Protein AF-A0A061QKF9-F1 (afdb_monomer_lite)

Structure (mmCIF, N/CA/C/O backbone):
data_AF-A0A061QKF9-F1
#
_entry.id   AF-A0A061QKF9-F1
#
loop_
_atom_site.group_PDB
_atom_site.id
_atom_site.type_symbol
_atom_site.label_atom_id
_atom_site.label_alt_id
_atom_site.label_comp_id
_atom_site.label_asym_id
_atom_site.label_entity_id
_atom_site.label_seq_id
_atom_site.pdbx_PDB_ins_code
_atom_site.Cartn_x
_atom_site.Cartn_y
_atom_site.Cartn_z
_atom_site.occupancy
_atom_site.B_iso_or_equiv
_atom_site.auth_seq_id
_atom_site.auth_comp_id
_atom_site.auth_asym_id
_atom_site.auth_atom_id
_atom_site.pdbx_PDB_model_num
ATOM 1 N N . MET A 1 1 ? 27.938 -18.117 -48.783 1.00 39.59 1 MET A N 1
ATOM 2 C CA . MET A 1 1 ? 27.546 -16.732 -49.122 1.00 39.59 1 MET A CA 1
ATOM 3 C C . MET A 1 1 ? 27.518 -15.915 -47.838 1.00 39.59 1 MET A C 1
ATOM 5 O O . MET A 1 1 ? 26.678 -16.178 -46.990 1.00 39.59 1 MET A O 1
ATOM 9 N N . LYS A 1 2 ? 28.488 -15.013 -47.635 1.00 44.38 2 LYS A N 1
ATOM 10 C CA . LYS A 1 2 ? 28.509 -14.100 -46.481 1.00 44.38 2 LYS A CA 1
ATOM 11 C C . LYS A 1 2 ? 27.623 -12.904 -46.830 1.00 44.38 2 LYS A C 1
AT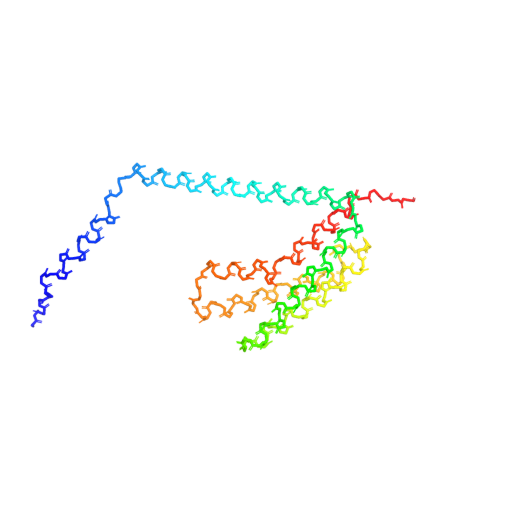OM 13 O O . LYS A 1 2 ? 27.995 -12.117 -47.693 1.00 44.38 2 LYS A O 1
ATOM 18 N N . PHE A 1 3 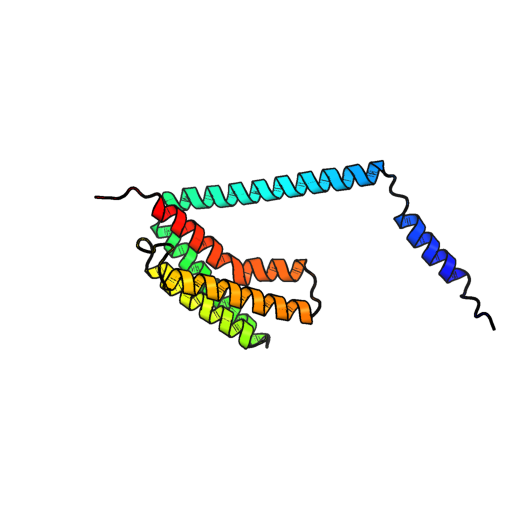? 26.447 -12.809 -46.213 1.00 49.94 3 PHE A N 1
ATOM 19 C CA . PHE A 1 3 ? 25.606 -11.616 -46.298 1.00 49.94 3 PHE A CA 1
ATOM 20 C C . PHE A 1 3 ? 26.346 -10.466 -45.605 1.00 49.94 3 PHE A C 1
ATOM 22 O O . PHE A 1 3 ? 26.429 -10.420 -44.380 1.00 49.94 3 PHE A O 1
ATOM 29 N N . GLY A 1 4 ? 26.962 -9.586 -46.396 1.00 54.88 4 GLY A N 1
ATOM 30 C CA . GLY A 1 4 ? 27.561 -8.353 -45.900 1.00 54.88 4 GLY A CA 1
ATOM 31 C C . GLY A 1 4 ? 26.450 -7.430 -45.424 1.00 54.88 4 GLY A C 1
ATOM 32 O O . GLY A 1 4 ? 25.670 -6.938 -46.238 1.00 54.88 4 GLY A O 1
ATOM 33 N N . ALA A 1 5 ? 26.350 -7.230 -44.110 1.00 64.38 5 ALA A N 1
ATOM 34 C CA . ALA A 1 5 ? 25.462 -6.222 -43.556 1.00 64.38 5 ALA A CA 1
ATOM 35 C C . ALA A 1 5 ? 25.829 -4.845 -44.151 1.00 64.38 5 ALA A C 1
ATOM 37 O O . ALA A 1 5 ? 27.018 -4.538 -44.278 1.00 64.38 5 ALA A O 1
ATOM 38 N N . PRO A 1 6 ? 24.843 -4.017 -44.535 1.00 62.47 6 PRO A N 1
ATOM 39 C CA . PRO A 1 6 ? 25.092 -2.691 -45.089 1.00 62.47 6 PRO A CA 1
ATOM 40 C C . PRO A 1 6 ? 25.961 -1.857 -44.137 1.00 62.47 6 PRO A C 1
ATOM 42 O O . PRO A 1 6 ? 25.625 -1.674 -42.967 1.00 62.47 6 PRO A O 1
ATOM 45 N N . HIS A 1 7 ? 27.077 -1.341 -44.661 1.00 59.81 7 HIS A N 1
ATOM 46 C CA . HIS A 1 7 ? 28.150 -0.658 -43.921 1.00 59.81 7 HIS A CA 1
ATOM 47 C C . HIS A 1 7 ? 27.659 0.506 -43.028 1.00 59.81 7 HIS A C 1
ATOM 49 O O . HIS A 1 7 ? 28.262 0.829 -42.004 1.00 59.81 7 HIS A O 1
ATOM 55 N N . SER A 1 8 ? 26.514 1.098 -43.373 1.00 59.84 8 SER A N 1
ATOM 56 C CA . SER A 1 8 ? 25.851 2.172 -42.628 1.00 59.84 8 SER A CA 1
ATOM 57 C C . SER A 1 8 ? 25.263 1.720 -41.283 1.00 59.84 8 SER A C 1
ATOM 59 O O . SER A 1 8 ? 25.284 2.489 -40.325 1.00 59.84 8 SER A O 1
ATOM 61 N N . TYR A 1 9 ? 24.781 0.476 -41.179 1.00 56.19 9 TYR A N 1
ATOM 62 C CA . TYR A 1 9 ? 24.187 -0.061 -39.947 1.00 56.19 9 TYR A CA 1
ATOM 63 C C . TYR A 1 9 ? 25.251 -0.409 -38.902 1.00 56.19 9 TYR A C 1
ATOM 65 O O . TYR A 1 9 ? 25.050 -0.199 -37.711 1.00 56.19 9 TYR A O 1
ATOM 73 N N . THR A 1 10 ? 26.424 -0.881 -39.330 1.00 60.28 10 THR A N 1
ATOM 74 C CA . THR A 1 10 ? 27.532 -1.165 -38.406 1.00 60.28 10 THR A CA 1
ATOM 75 C C . THR A 1 10 ? 28.112 0.113 -37.801 1.00 60.28 10 THR A C 1
ATOM 77 O O . THR A 1 10 ? 28.509 0.118 -36.640 1.00 60.28 10 THR A O 1
ATOM 80 N N . LEU A 1 11 ? 28.122 1.219 -38.555 1.00 60.72 11 LEU A N 1
ATOM 81 C CA . LEU A 1 11 ? 28.603 2.516 -38.070 1.00 60.72 11 LEU A CA 1
ATOM 82 C C . LEU A 1 11 ? 27.617 3.195 -37.115 1.00 60.72 11 LEU A C 1
ATOM 84 O O . LEU A 1 11 ? 28.052 3.828 -36.159 1.00 60.72 11 LEU A O 1
ATOM 88 N N . SER A 1 12 ? 26.304 3.064 -37.328 1.00 60.31 12 SER A N 1
ATOM 89 C CA . SER A 1 12 ? 25.314 3.631 -36.404 1.00 60.31 12 SER A CA 1
ATOM 90 C C . SER A 1 12 ? 25.258 2.864 -35.083 1.00 60.31 12 SER A C 1
ATOM 92 O O . SER A 1 12 ? 25.218 3.497 -34.033 1.00 60.31 12 SER A O 1
ATOM 94 N N . VAL A 1 13 ? 25.339 1.528 -35.115 1.00 62.19 13 VAL A N 1
ATOM 95 C CA . VAL A 1 13 ? 25.399 0.690 -33.905 1.00 62.19 13 VAL A CA 1
ATOM 96 C C . VAL A 1 13 ? 26.682 0.963 -33.121 1.00 62.19 13 VAL A C 1
ATOM 98 O O . VAL A 1 13 ? 26.608 1.275 -31.940 1.00 62.19 13 VAL A O 1
ATOM 101 N N . THR A 1 14 ? 27.846 0.975 -33.776 1.00 60.41 14 THR A N 1
ATOM 102 C CA . THR A 1 14 ? 29.124 1.270 -33.093 1.00 60.41 14 THR A CA 1
ATOM 103 C C . THR A 1 14 ? 29.216 2.707 -32.589 1.00 60.41 14 THR A C 1
ATOM 105 O O . THR A 1 14 ? 29.810 2.933 -31.542 1.00 60.41 14 THR A O 1
ATOM 108 N N . LYS A 1 15 ? 28.615 3.689 -33.271 1.00 59.47 15 LYS A N 1
ATOM 109 C CA . LYS A 1 15 ? 28.559 5.079 -32.788 1.00 59.47 15 LYS A CA 1
ATOM 110 C C . LYS A 1 15 ? 27.616 5.234 -31.590 1.00 59.47 15 LYS A C 1
ATOM 112 O O . LYS A 1 15 ? 27.930 5.996 -30.683 1.00 59.47 15 LYS A O 1
ATOM 117 N N . ASN A 1 16 ? 26.495 4.511 -31.575 1.00 55.75 16 ASN A N 1
ATOM 118 C CA . ASN A 1 16 ? 25.534 4.526 -30.471 1.00 55.75 16 ASN A CA 1
ATOM 119 C C . ASN A 1 16 ? 26.048 3.741 -29.248 1.00 55.75 16 ASN A C 1
ATOM 121 O O . ASN A 1 16 ? 25.788 4.131 -28.115 1.00 55.75 16 ASN A O 1
ATOM 125 N N . GLU A 1 17 ? 26.825 2.676 -29.465 1.00 54.66 17 GLU A N 1
ATOM 126 C CA . GLU A 1 17 ? 27.529 1.956 -28.396 1.00 54.66 17 GLU A CA 1
ATOM 127 C C . GLU A 1 17 ? 28.745 2.735 -27.881 1.00 54.66 17 GLU A C 1
ATOM 129 O O . GLU A 1 17 ? 28.929 2.825 -26.675 1.00 54.66 17 GLU A O 1
ATOM 134 N N . ARG A 1 18 ? 29.502 3.416 -28.752 1.00 54.16 18 ARG A N 1
ATOM 135 C CA . ARG A 1 18 ? 30.622 4.282 -28.344 1.00 54.16 18 ARG A CA 1
ATOM 136 C C . ARG A 1 18 ? 30.165 5.494 -27.532 1.00 54.16 18 ARG A C 1
ATOM 138 O O . ARG A 1 18 ? 30.751 5.785 -26.504 1.00 54.16 18 ARG A O 1
ATOM 145 N N . PHE A 1 19 ? 29.057 6.130 -27.914 1.00 54.34 19 PHE A N 1
ATOM 146 C CA . PHE A 1 19 ? 28.468 7.222 -27.127 1.00 54.34 19 PHE A CA 1
ATOM 147 C C . PHE A 1 19 ? 27.924 6.758 -25.762 1.00 54.34 19 PHE A C 1
ATOM 149 O O . PHE A 1 19 ? 27.785 7.558 -24.842 1.00 54.34 19 PHE A O 1
ATOM 156 N N . ARG A 1 20 ? 27.620 5.462 -25.618 1.00 57.66 20 ARG A N 1
ATOM 157 C CA . ARG A 1 20 ? 27.193 4.850 -24.355 1.00 57.66 20 ARG A CA 1
ATOM 158 C C . ARG A 1 20 ? 28.379 4.441 -23.465 1.00 57.66 20 ARG A C 1
ATOM 160 O O . ARG A 1 20 ? 28.166 4.263 -22.271 1.00 57.66 20 ARG A O 1
ATOM 167 N N . GLU A 1 21 ? 29.594 4.338 -24.010 1.00 55.53 21 GLU A N 1
ATOM 168 C CA . GLU A 1 21 ? 30.817 3.962 -23.275 1.00 55.53 21 GLU A CA 1
ATOM 169 C C . GLU A 1 21 ? 31.742 5.142 -22.904 1.00 55.53 21 GLU A C 1
ATOM 171 O O . GLU A 1 21 ? 32.726 4.938 -22.201 1.00 55.53 21 GLU A O 1
ATOM 176 N N . ASP A 1 22 ? 31.424 6.383 -23.291 1.00 59.97 22 ASP A N 1
ATOM 177 C CA . ASP A 1 22 ? 32.275 7.559 -23.021 1.00 59.97 22 ASP A CA 1
ATOM 178 C C . ASP A 1 22 ? 31.944 8.302 -21.701 1.00 59.97 22 ASP A C 1
ATOM 180 O O . ASP A 1 22 ? 32.354 9.450 -21.500 1.00 59.97 22 ASP A O 1
ATOM 184 N N . PHE A 1 23 ? 31.230 7.677 -20.757 1.00 62.88 23 PHE A N 1
ATOM 185 C CA . PHE A 1 23 ? 31.225 8.162 -19.372 1.00 62.88 23 PHE A CA 1
ATOM 186 C C . PHE A 1 23 ? 32.471 7.613 -18.672 1.00 62.88 23 PHE A C 1
ATOM 188 O O . PHE A 1 23 ? 32.573 6.431 -18.367 1.00 62.88 23 PHE A O 1
ATOM 195 N N . GLY A 1 24 ? 33.473 8.467 -18.444 1.00 79.44 24 GLY A N 1
ATOM 196 C CA . GLY A 1 24 ? 34.664 8.056 -17.696 1.00 79.44 24 GLY A CA 1
ATOM 197 C C . GLY A 1 24 ? 34.286 7.534 -16.304 1.00 79.44 24 GLY A C 1
ATOM 198 O O . GLY A 1 24 ? 33.350 8.047 -15.695 1.00 79.44 24 GLY A O 1
ATOM 199 N N . ALA A 1 25 ? 35.049 6.577 -15.760 1.00 83.19 25 ALA A N 1
ATOM 200 C CA . ALA A 1 25 ? 34.781 5.940 -14.458 1.00 83.19 25 ALA A CA 1
ATOM 201 C C . ALA A 1 25 ? 34.513 6.937 -13.305 1.00 83.19 25 ALA A C 1
ATOM 203 O O . ALA A 1 25 ? 33.785 6.642 -12.361 1.00 83.19 25 ALA A O 1
ATOM 204 N N . PHE A 1 26 ? 35.079 8.143 -13.397 1.00 86.38 26 PHE A N 1
ATOM 205 C CA . PHE A 1 26 ? 34.808 9.249 -12.481 1.00 86.38 26 PHE A CA 1
ATOM 206 C C . PHE A 1 26 ? 33.364 9.773 -12.564 1.00 86.38 26 PHE A C 1
ATOM 208 O O . PHE A 1 26 ? 32.731 9.994 -11.534 1.00 86.38 26 PHE A O 1
ATOM 215 N N . SER A 1 27 ? 32.824 9.947 -13.772 1.00 85.12 27 SER A N 1
ATOM 216 C CA . SER A 1 27 ? 31.438 10.377 -13.970 1.00 85.12 27 SER A CA 1
ATOM 217 C C . SER A 1 27 ? 30.453 9.325 -13.465 1.00 85.12 27 SER A C 1
ATOM 219 O O . SER A 1 27 ? 29.480 9.678 -12.802 1.00 85.12 27 SER A O 1
ATOM 221 N N . ASP A 1 28 ? 30.730 8.042 -13.704 1.00 86.81 28 ASP A N 1
ATOM 222 C CA . ASP A 1 28 ? 29.901 6.945 -13.190 1.00 86.81 28 ASP A CA 1
ATOM 223 C C . ASP A 1 28 ? 29.887 6.914 -11.657 1.00 86.81 28 ASP A C 1
ATOM 225 O O . ASP A 1 28 ? 28.827 6.778 -11.040 1.00 86.81 28 ASP A O 1
ATOM 229 N N . ALA A 1 29 ? 31.046 7.125 -11.022 1.00 89.25 29 ALA A N 1
ATOM 230 C CA . ALA A 1 29 ? 31.144 7.202 -9.568 1.00 89.25 29 ALA A CA 1
ATOM 231 C C . ALA A 1 29 ? 30.299 8.352 -8.986 1.00 89.25 29 ALA A C 1
ATOM 233 O O . ALA A 1 29 ? 29.612 8.155 -7.981 1.00 89.25 29 ALA A O 1
ATOM 234 N N . ILE A 1 30 ? 30.292 9.528 -9.630 1.00 92.56 30 ILE A N 1
ATOM 235 C CA . ILE A 1 30 ? 29.453 10.666 -9.215 1.00 92.56 30 ILE A CA 1
ATOM 236 C C . ILE A 1 30 ? 27.966 10.327 -9.344 1.00 92.56 30 ILE A C 1
ATOM 238 O O . ILE A 1 30 ? 27.194 10.652 -8.443 1.00 92.56 30 ILE A O 1
ATOM 242 N N . VAL A 1 31 ? 27.553 9.665 -10.429 1.00 93.12 31 VAL A N 1
ATOM 243 C CA . VAL A 1 31 ? 26.144 9.295 -10.646 1.00 93.12 31 VAL A CA 1
ATOM 244 C C . VAL A 1 31 ? 25.671 8.291 -9.594 1.00 93.12 31 VAL A C 1
ATOM 246 O O . VAL A 1 31 ? 24.592 8.470 -9.027 1.00 93.12 31 VAL A O 1
ATOM 249 N N . ILE A 1 32 ? 26.477 7.276 -9.276 1.00 92.69 32 ILE A N 1
ATOM 250 C CA . ILE A 1 32 ? 26.140 6.284 -8.244 1.00 92.69 32 ILE A CA 1
ATOM 251 C C . ILE A 1 32 ? 26.079 6.941 -6.863 1.00 92.69 32 ILE A C 1
ATOM 253 O O . ILE A 1 32 ? 25.110 6.736 -6.128 1.00 92.69 32 ILE A O 1
ATOM 257 N N . PHE A 1 33 ? 27.077 7.757 -6.514 1.00 95.12 33 PHE A N 1
ATOM 258 C CA . PHE A 1 33 ? 27.104 8.465 -5.235 1.00 95.12 33 PHE A CA 1
ATOM 259 C C . PHE A 1 33 ? 25.920 9.432 -5.102 1.00 95.12 33 PHE A C 1
ATOM 261 O O . PHE A 1 33 ? 25.211 9.410 -4.097 1.00 95.12 33 PHE A O 1
ATOM 268 N N . GLY A 1 34 ? 25.650 10.229 -6.138 1.00 93.75 34 GLY A N 1
ATOM 269 C CA . GLY A 1 34 ? 24.503 11.132 -6.186 1.00 93.75 34 GLY A CA 1
ATOM 270 C C . GLY A 1 34 ? 23.174 10.386 -6.072 1.00 93.75 34 GLY A C 1
ATOM 271 O O . GLY A 1 34 ? 22.313 10.784 -5.289 1.00 93.75 34 GLY A O 1
ATOM 272 N N . GLY A 1 35 ? 23.024 9.261 -6.776 1.00 93.25 35 GLY A N 1
ATOM 273 C CA . GLY A 1 35 ? 21.855 8.388 -6.672 1.00 93.25 35 GLY A CA 1
ATOM 274 C C . GLY A 1 35 ? 21.660 7.821 -5.263 1.00 93.25 35 GLY A C 1
ATOM 275 O O . GLY A 1 35 ? 20.543 7.844 -4.747 1.00 93.25 35 GLY A O 1
ATOM 276 N N . ALA A 1 36 ? 22.736 7.381 -4.606 1.00 94.62 36 ALA A N 1
ATOM 277 C CA . ALA A 1 36 ? 22.690 6.892 -3.230 1.00 94.62 36 ALA A CA 1
ATOM 278 C C . ALA A 1 36 ? 22.278 7.994 -2.239 1.00 94.62 36 ALA A C 1
ATOM 280 O O . ALA A 1 36 ? 21.412 7.767 -1.393 1.00 94.62 36 ALA A O 1
ATOM 281 N N . VAL A 1 37 ? 22.839 9.201 -2.371 1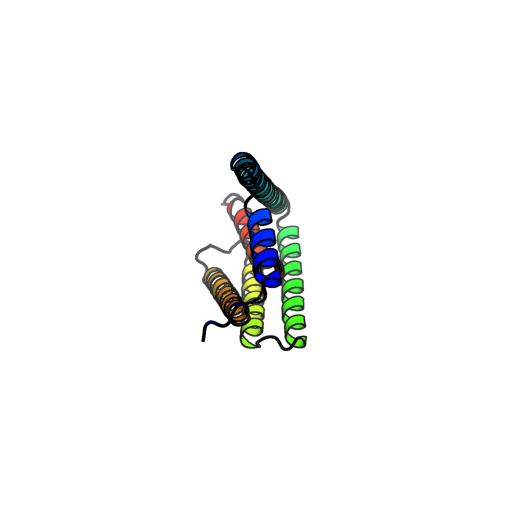.00 96.19 37 VAL A N 1
ATOM 282 C CA . VAL A 1 37 ? 22.474 10.357 -1.534 1.00 96.19 37 VAL A CA 1
ATOM 283 C C . VAL A 1 37 ? 21.006 10.741 -1.734 1.00 96.19 37 VAL A C 1
ATOM 285 O O . VAL A 1 37 ? 20.294 10.946 -0.751 1.00 96.19 37 VAL A O 1
ATOM 288 N N . LEU A 1 38 ? 20.525 10.789 -2.980 1.00 94.75 38 LEU A N 1
ATOM 289 C CA . LEU A 1 38 ? 19.120 11.081 -3.283 1.00 94.75 38 LEU A CA 1
ATOM 290 C C . LEU A 1 38 ? 18.177 10.019 -2.713 1.00 94.75 38 LEU A C 1
ATOM 292 O O . LEU A 1 38 ? 17.146 10.360 -2.135 1.00 94.75 38 LEU A O 1
ATOM 296 N N . PHE A 1 39 ? 18.539 8.742 -2.835 1.00 94.50 39 PHE A N 1
ATOM 297 C CA . PHE A 1 39 ? 17.765 7.644 -2.265 1.00 94.50 39 PHE A CA 1
ATOM 298 C C . PHE A 1 39 ? 17.672 7.747 -0.736 1.00 94.50 39 PHE A C 1
ATOM 300 O O . PHE A 1 39 ? 16.581 7.624 -0.177 1.00 94.50 39 PHE A O 1
ATOM 307 N N . LEU A 1 40 ? 18.786 8.040 -0.059 1.00 95.69 40 LEU A N 1
ATOM 308 C CA . LEU A 1 40 ? 18.811 8.243 1.392 1.00 95.69 40 LEU A CA 1
ATOM 309 C C . LEU A 1 40 ? 17.989 9.465 1.816 1.00 95.69 40 LEU A C 1
ATOM 311 O O . LEU A 1 40 ? 17.197 9.369 2.751 1.00 95.69 40 LEU A O 1
ATOM 315 N N . ALA A 1 41 ? 18.126 10.595 1.120 1.00 95.56 41 ALA A N 1
ATOM 316 C CA . ALA A 1 41 ? 17.351 11.801 1.403 1.00 95.56 41 ALA A CA 1
ATOM 317 C C . ALA A 1 41 ? 15.840 11.554 1.248 1.00 95.56 41 ALA A C 1
ATOM 319 O O . ALA A 1 41 ? 15.050 11.969 2.098 1.00 95.56 41 ALA A O 1
ATOM 320 N N . PHE A 1 42 ? 15.442 10.822 0.204 1.00 94.44 42 PHE A N 1
ATOM 321 C CA . PHE A 1 42 ? 14.057 10.405 -0.001 1.00 94.44 42 PHE A CA 1
ATOM 322 C C . PHE A 1 42 ? 13.562 9.481 1.119 1.00 94.44 42 PHE A C 1
ATOM 324 O O . PHE A 1 42 ? 12.478 9.699 1.659 1.00 94.44 42 PHE A O 1
ATOM 331 N N . ALA A 1 43 ? 14.367 8.495 1.524 1.00 93.69 43 ALA A N 1
ATOM 332 C CA . ALA A 1 43 ? 14.025 7.590 2.619 1.00 93.69 43 ALA A CA 1
ATOM 333 C C . ALA A 1 43 ? 13.848 8.333 3.955 1.00 93.69 43 ALA A C 1
ATOM 335 O O . ALA A 1 43 ? 12.877 8.081 4.668 1.00 93.69 43 ALA A O 1
ATOM 336 N N . ILE A 1 44 ? 14.731 9.290 4.268 1.00 95.44 44 ILE A N 1
ATOM 337 C CA . ILE A 1 44 ? 14.617 10.135 5.466 1.00 95.44 44 ILE A CA 1
ATOM 338 C C . ILE A 1 44 ? 13.349 10.991 5.399 1.00 95.44 44 ILE A C 1
ATOM 340 O O . ILE A 1 44 ? 12.627 11.071 6.386 1.00 95.44 44 ILE A O 1
ATOM 344 N N . CYS A 1 45 ? 13.042 11.588 4.245 1.00 95.25 45 CYS A N 1
ATOM 345 C CA . CYS A 1 45 ? 11.825 12.381 4.058 1.00 95.25 45 CYS A CA 1
ATOM 346 C C . CYS A 1 45 ? 10.548 11.551 4.266 1.00 95.25 45 CYS A C 1
ATOM 348 O O . CYS A 1 45 ? 9.607 12.011 4.914 1.00 95.25 45 CYS A O 1
ATOM 350 N N . LEU A 1 46 ? 10.518 10.309 3.773 1.00 91.12 46 LEU A N 1
ATOM 351 C CA . LEU A 1 46 ? 9.408 9.395 4.042 1.00 91.12 46 LEU A CA 1
ATOM 352 C C . LEU A 1 46 ? 9.319 9.035 5.529 1.00 91.12 46 LEU A C 1
ATOM 354 O O . LEU A 1 46 ? 8.223 9.049 6.088 1.00 91.12 46 LEU A O 1
ATOM 358 N N . ALA A 1 47 ? 10.452 8.753 6.178 1.00 91.12 47 ALA A N 1
ATOM 359 C CA . ALA A 1 47 ? 10.493 8.427 7.600 1.00 91.12 47 ALA A CA 1
ATOM 360 C C . ALA A 1 47 ? 9.981 9.588 8.468 1.00 91.12 47 ALA A C 1
ATOM 362 O O . ALA A 1 47 ? 9.137 9.375 9.338 1.00 91.12 47 ALA A O 1
ATOM 363 N N . THR A 1 48 ? 10.422 10.821 8.202 1.00 93.50 48 THR A N 1
ATOM 364 C CA . THR A 1 48 ? 9.967 12.007 8.943 1.00 93.50 48 THR A CA 1
ATOM 365 C C . THR A 1 48 ? 8.511 12.353 8.648 1.00 93.50 48 THR A C 1
ATOM 367 O O . THR A 1 48 ? 7.783 12.732 9.564 1.00 93.50 48 THR A O 1
ATOM 370 N N . GLY A 1 49 ? 8.047 12.175 7.407 1.00 89.38 49 GLY A N 1
ATOM 371 C CA . GLY A 1 49 ? 6.639 12.363 7.052 1.00 89.38 49 GLY A CA 1
ATOM 372 C C . GLY A 1 49 ? 5.719 11.411 7.817 1.00 89.38 49 GLY A C 1
ATOM 373 O O . GLY A 1 49 ? 4.710 11.831 8.381 1.00 89.38 49 GLY A O 1
ATOM 374 N N . VAL A 1 50 ? 6.097 10.135 7.894 1.00 86.44 50 VAL A N 1
ATOM 375 C CA . VAL A 1 50 ? 5.363 9.122 8.662 1.00 86.44 50 VAL A CA 1
ATOM 376 C C . VAL A 1 50 ? 5.418 9.404 10.167 1.00 86.44 50 VAL A C 1
ATOM 378 O O . VAL A 1 50 ? 4.391 9.299 10.833 1.00 86.44 50 VAL A O 1
ATOM 381 N N . TYR A 1 51 ? 6.573 9.824 10.689 1.00 89.25 51 TYR A N 1
ATOM 382 C CA . TYR A 1 51 ? 6.738 10.221 12.091 1.00 89.25 51 TYR A CA 1
ATOM 383 C C . TYR A 1 51 ? 5.831 11.403 12.471 1.00 89.25 51 TYR A C 1
ATOM 385 O O . TYR A 1 51 ? 5.124 11.345 13.472 1.00 89.25 51 TYR A O 1
ATOM 393 N N . CYS A 1 52 ? 5.773 12.441 11.631 1.00 88.19 52 CYS A N 1
ATOM 394 C CA . CYS A 1 52 ? 4.895 13.592 11.853 1.00 88.19 52 CYS A CA 1
ATOM 395 C C . CYS A 1 52 ? 3.414 13.184 11.857 1.00 88.19 52 CYS A C 1
ATOM 397 O O . CYS A 1 52 ? 2.633 13.665 12.677 1.00 88.19 52 CYS A O 1
ATOM 399 N N . ILE A 1 53 ? 3.020 12.254 10.977 1.00 85.31 53 ILE A N 1
ATOM 400 C CA . ILE A 1 53 ? 1.665 11.696 11.000 1.00 85.31 53 ILE A CA 1
ATOM 401 C C . ILE A 1 53 ? 1.427 10.949 12.317 1.00 85.31 53 ILE A C 1
ATOM 403 O O . ILE A 1 53 ? 0.390 11.176 12.929 1.00 85.31 53 ILE A O 1
ATOM 407 N N . ALA A 1 54 ? 2.358 10.109 12.776 1.00 85.50 54 ALA A N 1
ATOM 408 C CA . ALA A 1 54 ? 2.225 9.366 14.032 1.00 85.50 54 ALA A CA 1
ATOM 409 C C . ALA A 1 54 ? 2.007 10.289 15.247 1.00 85.50 54 ALA A C 1
ATOM 411 O O . ALA A 1 54 ? 1.051 10.081 15.992 1.00 85.50 54 ALA A O 1
ATOM 412 N N . GLU A 1 55 ? 2.780 11.371 15.367 1.00 85.69 55 GLU A N 1
ATOM 413 C CA . GLU A 1 55 ? 2.612 12.380 16.427 1.00 85.69 55 GLU A CA 1
ATOM 414 C C . GLU A 1 55 ? 1.209 13.025 16.395 1.00 85.69 55 GLU A C 1
ATOM 416 O O . GLU A 1 55 ? 0.533 13.166 17.418 1.00 85.69 55 GLU A O 1
ATOM 421 N N . VAL A 1 56 ? 0.700 13.349 15.199 1.00 83.44 56 VAL A N 1
ATOM 422 C CA . VAL A 1 56 ? -0.673 13.864 15.035 1.00 83.44 56 VAL A CA 1
ATOM 423 C C . VAL A 1 56 ? -1.723 12.818 15.431 1.00 83.44 56 VAL A C 1
ATOM 425 O O . VAL A 1 56 ? -2.782 13.172 15.964 1.00 83.44 56 VAL A O 1
ATOM 428 N N . LEU A 1 57 ? -1.469 11.532 15.174 1.00 83.38 57 LEU A N 1
ATOM 429 C CA . LEU A 1 57 ? -2.385 10.446 15.533 1.00 83.38 57 LEU A CA 1
ATOM 430 C C . LEU A 1 57 ? -2.456 10.238 17.052 1.00 83.38 57 LEU A C 1
ATOM 432 O O . LEU A 1 57 ? -3.562 10.018 17.557 1.00 83.38 57 LEU A O 1
ATOM 436 N N . GLU A 1 58 ? -1.335 10.360 17.766 1.00 78.19 58 GLU A N 1
ATOM 437 C CA . GLU A 1 58 ? -1.278 10.299 19.236 1.00 78.19 58 GLU A CA 1
ATOM 438 C C . GLU A 1 58 ? -2.124 11.407 19.874 1.00 78.19 58 GLU A C 1
ATOM 440 O O . GLU A 1 58 ? -2.961 11.152 20.746 1.00 78.19 58 GLU A O 1
ATOM 445 N N . LEU A 1 59 ? -1.986 12.639 19.375 1.00 81.62 59 LEU A N 1
ATOM 446 C CA . LEU A 1 59 ? -2.732 13.796 19.877 1.00 81.62 59 LEU A CA 1
ATOM 447 C C . LEU A 1 59 ? -4.228 13.741 19.511 1.00 81.62 59 LEU A C 1
ATOM 449 O O . LEU A 1 59 ? -5.080 14.267 20.240 1.00 81.62 59 LEU A O 1
ATOM 453 N N . HIS A 1 60 ? -4.584 13.106 18.387 1.00 80.69 60 HIS A N 1
ATOM 454 C CA . HIS A 1 60 ? -5.937 13.150 17.823 1.00 80.69 60 HIS A CA 1
ATOM 455 C C . HIS A 1 60 ? -6.455 11.803 17.287 1.00 80.69 60 HIS A C 1
ATOM 457 O O . HIS A 1 60 ? -6.918 11.690 16.146 1.00 80.69 60 HIS A O 1
ATOM 463 N N . THR A 1 61 ? -6.546 10.799 18.159 1.00 76.62 61 THR A N 1
ATOM 464 C CA . THR A 1 61 ? -7.079 9.454 17.840 1.00 76.62 61 THR A CA 1
ATOM 465 C C . THR A 1 61 ? -8.487 9.440 17.211 1.00 76.62 61 THR A C 1
ATOM 467 O O . THR A 1 61 ? -8.838 8.536 16.446 1.00 76.62 61 THR A O 1
ATOM 470 N N . LYS A 1 62 ? -9.329 10.452 17.472 1.00 79.19 62 LYS A N 1
ATOM 471 C CA . LYS A 1 62 ? -10.645 10.596 16.813 1.00 79.19 62 LYS A CA 1
ATOM 472 C C . LYS A 1 62 ? -10.521 10.993 15.339 1.00 79.19 62 LYS A C 1
ATOM 474 O O . LYS A 1 62 ? -11.274 10.482 14.505 1.00 79.19 62 LYS A O 1
ATOM 479 N N . LEU A 1 63 ? -9.585 11.889 15.016 1.00 77.62 63 LEU A N 1
ATOM 480 C CA . LEU A 1 63 ? -9.307 12.289 13.636 1.00 77.62 63 LEU A CA 1
ATOM 481 C C . LEU A 1 63 ? -8.637 11.145 12.874 1.00 77.62 63 LEU A C 1
ATOM 483 O O . LEU A 1 63 ? -9.043 10.884 11.747 1.00 77.62 63 LEU A O 1
ATOM 487 N N . ALA A 1 64 ? -7.740 10.392 13.515 1.00 83.00 64 ALA A N 1
ATOM 488 C CA . ALA A 1 64 ? -7.122 9.184 12.962 1.00 83.00 64 ALA A CA 1
ATOM 489 C C . ALA A 1 64 ? -8.154 8.216 12.359 1.00 83.00 64 ALA A C 1
ATOM 491 O O . ALA A 1 64 ? -8.138 7.914 11.161 1.00 83.00 64 ALA A O 1
ATOM 492 N N . LYS A 1 65 ? -9.131 7.799 13.177 1.00 82.94 65 LYS A N 1
ATOM 493 C CA . LYS A 1 65 ? -10.188 6.870 12.749 1.00 82.94 65 LYS A CA 1
ATOM 494 C C . LYS A 1 65 ? -11.029 7.435 11.607 1.00 82.94 65 LYS A C 1
ATOM 496 O O . LYS A 1 65 ? -11.398 6.700 10.691 1.00 82.94 65 LYS A O 1
ATOM 501 N N . LYS A 1 66 ? -11.329 8.738 11.636 1.00 86.69 66 LYS A N 1
ATOM 502 C CA . LYS A 1 66 ? -12.092 9.401 10.571 1.00 86.69 66 LYS A CA 1
ATOM 503 C C . LYS A 1 66 ? -11.302 9.442 9.260 1.00 86.69 66 LYS A C 1
ATOM 505 O O . LYS A 1 66 ? -11.863 9.110 8.215 1.00 86.69 66 LYS A O 1
ATOM 510 N N . THR A 1 67 ? -10.023 9.806 9.318 1.00 86.69 67 THR A N 1
ATOM 511 C CA . THR A 1 67 ? -9.128 9.891 8.159 1.00 86.69 67 THR A CA 1
ATOM 512 C C . THR A 1 67 ? -8.942 8.525 7.506 1.00 86.69 67 THR A C 1
ATOM 514 O O . THR A 1 67 ? -9.113 8.404 6.295 1.00 86.69 67 THR A O 1
ATOM 517 N N . ILE A 1 68 ? -8.715 7.465 8.286 1.00 86.88 68 ILE A N 1
ATOM 518 C CA . ILE A 1 68 ? -8.584 6.104 7.734 1.00 86.88 68 ILE A CA 1
ATOM 519 C C . ILE A 1 68 ? -9.916 5.591 7.199 1.00 86.88 68 ILE A C 1
ATOM 521 O O . ILE A 1 68 ? -9.959 4.987 6.131 1.00 86.88 68 ILE A O 1
ATOM 525 N N . GLY A 1 69 ? -11.031 5.882 7.873 1.00 87.31 69 GLY A N 1
ATOM 526 C CA . GLY A 1 69 ? -12.356 5.551 7.351 1.00 87.31 69 GLY A CA 1
ATOM 527 C C . GLY A 1 69 ? -12.648 6.228 6.005 1.00 87.31 69 GLY A C 1
ATOM 528 O O . GLY A 1 69 ? -13.332 5.656 5.155 1.00 87.31 69 GLY A O 1
ATOM 529 N N . MET A 1 70 ? -12.119 7.434 5.783 1.00 89.19 70 MET A N 1
ATOM 530 C CA . MET A 1 70 ? -12.159 8.101 4.481 1.00 89.19 70 MET A CA 1
ATOM 531 C C . MET A 1 70 ? -11.223 7.425 3.472 1.00 89.19 70 MET A C 1
ATOM 533 O O . MET A 1 70 ? -11.658 7.168 2.352 1.00 89.19 70 MET A O 1
ATOM 537 N N . ALA A 1 71 ? -10.000 7.063 3.867 1.00 88.38 71 ALA A N 1
ATOM 538 C CA . ALA A 1 71 ? -9.057 6.342 3.010 1.00 88.38 71 ALA A CA 1
ATOM 539 C C . ALA A 1 71 ? -9.613 4.987 2.531 1.00 88.38 71 ALA A C 1
ATOM 541 O O . ALA A 1 71 ? -9.494 4.668 1.351 1.00 88.38 71 ALA A O 1
ATOM 542 N N . ILE A 1 72 ? -10.303 4.235 3.401 1.00 90.81 72 ILE A N 1
ATOM 543 C CA . ILE A 1 72 ? -11.005 2.990 3.039 1.00 90.81 72 ILE A CA 1
ATOM 544 C C . ILE A 1 72 ? -12.080 3.267 1.985 1.00 90.81 72 ILE A C 1
ATOM 546 O O . ILE A 1 72 ? -12.151 2.566 0.981 1.00 90.81 72 ILE A O 1
ATOM 550 N N . LYS A 1 73 ? -12.905 4.307 2.172 1.00 90.00 73 LYS A N 1
ATOM 551 C CA . LYS A 1 73 ? -13.946 4.679 1.198 1.00 90.00 73 LYS A CA 1
ATOM 552 C C . LYS A 1 73 ? -13.358 5.078 -0.156 1.00 90.00 73 LYS A C 1
ATOM 554 O O . LYS A 1 73 ? -13.894 4.672 -1.182 1.00 90.00 73 LYS A O 1
ATOM 559 N N . VAL A 1 74 ? -12.260 5.834 -0.161 1.00 90.88 74 VAL A N 1
ATOM 560 C CA . VAL A 1 74 ? -11.549 6.219 -1.390 1.00 90.88 74 VAL A CA 1
ATOM 561 C C . VAL A 1 74 ? -10.950 4.991 -2.073 1.00 90.88 74 VAL A C 1
ATOM 563 O O . VAL A 1 74 ? -11.169 4.796 -3.264 1.00 90.88 74 VAL A O 1
ATOM 566 N N . SER A 1 75 ? -10.259 4.120 -1.335 1.00 90.50 75 SER A N 1
ATOM 567 C CA . SER A 1 75 ? -9.678 2.893 -1.893 1.00 90.50 75 SER A CA 1
ATOM 568 C C . SER A 1 75 ? -10.755 1.932 -2.412 1.00 90.50 75 SER A C 1
ATOM 570 O O . SER A 1 75 ? -10.596 1.330 -3.475 1.00 90.50 75 SER A O 1
ATOM 572 N N . LEU A 1 76 ? -11.900 1.839 -1.731 1.00 90.75 76 LEU A N 1
ATOM 573 C CA . LEU A 1 76 ? -13.060 1.092 -2.214 1.00 90.75 76 LEU A CA 1
ATOM 574 C C . LEU A 1 76 ? -13.612 1.692 -3.515 1.00 90.75 76 LEU A C 1
ATOM 576 O O . LEU A 1 76 ? -13.872 0.946 -4.454 1.00 90.75 76 LEU A O 1
ATOM 580 N N . ALA A 1 77 ? -13.738 3.020 -3.603 1.00 91.12 77 ALA A N 1
ATOM 581 C CA . ALA A 1 77 ? -14.160 3.696 -4.829 1.00 91.12 77 ALA A CA 1
ATOM 582 C C . ALA A 1 77 ? -13.190 3.435 -5.992 1.00 91.12 77 ALA A C 1
ATOM 584 O O . ALA A 1 77 ? -13.639 3.164 -7.102 1.00 91.12 77 ALA A O 1
ATOM 585 N N . VAL A 1 78 ? -11.877 3.430 -5.733 1.00 90.12 78 VAL A N 1
ATOM 586 C CA . VAL A 1 78 ? -10.857 3.053 -6.727 1.00 90.12 78 VAL A CA 1
ATOM 587 C C . VAL A 1 78 ? -11.064 1.611 -7.199 1.00 90.12 78 VAL A C 1
ATOM 589 O O . VAL A 1 78 ? -11.110 1.375 -8.401 1.00 90.12 78 VAL A O 1
ATOM 592 N N . ASN A 1 79 ? -11.269 0.650 -6.292 1.00 88.06 79 ASN A N 1
ATOM 593 C CA . ASN A 1 79 ? -11.532 -0.748 -6.667 1.00 88.06 79 ASN A CA 1
ATOM 594 C C . ASN A 1 79 ? -12.831 -0.908 -7.486 1.00 88.06 79 ASN A C 1
ATOM 596 O O . ASN A 1 79 ? -12.876 -1.692 -8.435 1.00 88.06 79 ASN A O 1
ATOM 600 N N . ILE A 1 80 ? -13.877 -0.138 -7.172 1.00 87.50 80 ILE A N 1
ATOM 601 C CA . ILE A 1 80 ? -15.113 -0.106 -7.970 1.00 87.50 80 ILE A CA 1
ATOM 602 C C . ILE A 1 80 ? -14.833 0.460 -9.366 1.00 87.50 80 ILE A C 1
ATOM 604 O O . ILE A 1 80 ? -15.264 -0.126 -10.358 1.00 87.50 80 ILE A O 1
ATOM 608 N N . LEU A 1 81 ? -14.070 1.550 -9.462 1.00 88.56 81 LEU A N 1
ATOM 609 C CA . LEU A 1 81 ? -13.695 2.153 -10.742 1.00 88.56 81 LEU A CA 1
ATOM 610 C C . LEU A 1 81 ? -12.883 1.177 -11.605 1.00 88.56 81 LEU A C 1
ATOM 612 O O . LEU A 1 81 ? -13.156 1.033 -12.792 1.00 88.56 81 LEU A O 1
ATOM 616 N N . LEU A 1 82 ? -11.977 0.414 -10.989 1.00 86.75 82 LEU A N 1
ATOM 617 C CA . LEU A 1 82 ? -11.229 -0.657 -11.653 1.00 86.75 82 LEU A CA 1
ATOM 618 C C . LEU A 1 82 ? -12.137 -1.745 -12.248 1.00 86.75 82 LEU A C 1
ATOM 620 O O . LEU A 1 82 ? -11.772 -2.375 -13.239 1.00 86.75 82 LEU A O 1
ATOM 624 N N . THR A 1 83 ? -13.325 -1.963 -11.677 1.00 85.12 83 THR A N 1
ATOM 625 C CA . THR A 1 83 ? -14.305 -2.910 -12.235 1.00 85.12 83 THR A CA 1
ATOM 626 C C . THR A 1 83 ? -14.846 -2.418 -13.581 1.00 85.12 83 THR A C 1
ATOM 628 O O . THR A 1 83 ? -15.105 -3.229 -14.471 1.00 85.12 83 THR A O 1
ATOM 631 N N . LEU A 1 84 ? -14.985 -1.098 -13.761 1.00 84.88 84 LEU A N 1
ATOM 632 C CA . LEU A 1 84 ? -15.457 -0.497 -15.014 1.00 84.88 84 LEU A CA 1
ATOM 633 C C . LEU A 1 84 ? -14.427 -0.643 -16.143 1.00 84.88 84 LEU A C 1
ATOM 635 O O . LEU A 1 84 ? -14.811 -0.858 -17.291 1.00 84.88 84 LEU A O 1
ATOM 639 N N . ASP A 1 85 ? -13.136 -0.631 -15.804 1.00 83.25 85 ASP A N 1
ATOM 640 C CA . ASP A 1 85 ? -12.023 -0.839 -16.743 1.00 83.25 85 ASP A CA 1
ATOM 641 C C . ASP A 1 85 ? -11.830 -2.311 -17.169 1.00 83.25 85 ASP A C 1
ATOM 643 O O . ASP A 1 85 ? -10.856 -2.642 -17.845 1.00 83.25 85 ASP A O 1
ATOM 647 N N . LYS A 1 86 ? -12.760 -3.214 -16.812 1.00 81.50 86 LYS A N 1
ATOM 648 C CA . LYS A 1 86 ? -12.714 -4.659 -17.126 1.00 81.50 86 LYS A CA 1
ATOM 649 C C . LYS A 1 86 ? -11.453 -5.362 -16.600 1.00 81.50 86 LYS A C 1
ATOM 651 O O . LYS A 1 86 ? -11.007 -6.361 -17.167 1.00 81.50 86 LYS A O 1
ATOM 656 N N . MET A 1 87 ? -10.892 -4.852 -15.505 1.00 78.56 87 MET A N 1
ATOM 657 C CA . MET A 1 87 ? -9.753 -5.460 -14.816 1.00 78.56 87 MET A CA 1
ATOM 658 C C . MET A 1 87 ? -10.116 -6.855 -14.274 1.00 78.56 87 MET A C 1
ATOM 660 O O . MET A 1 87 ? -11.296 -7.139 -14.037 1.00 78.56 87 MET A O 1
ATOM 664 N N . PRO A 1 88 ? -9.131 -7.751 -14.065 1.00 85.38 88 PRO A N 1
ATOM 665 C CA . PRO A 1 88 ? -9.375 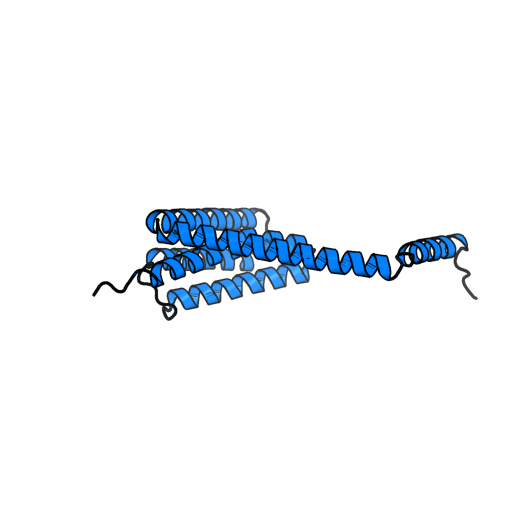-9.117 -13.605 1.00 85.38 88 PRO A CA 1
ATOM 666 C C . PRO A 1 88 ? -10.219 -9.147 -12.328 1.00 85.38 88 PRO A C 1
ATOM 668 O O . PRO A 1 88 ? -9.790 -8.702 -11.260 1.00 85.38 88 PRO A O 1
ATOM 671 N N . THR A 1 89 ? -11.410 -9.739 -12.431 1.00 84.00 89 THR A N 1
ATOM 672 C CA . THR A 1 89 ? -12.429 -9.719 -11.371 1.00 84.00 89 THR A CA 1
ATOM 673 C C . THR A 1 89 ? -11.918 -10.328 -10.066 1.00 84.00 89 THR A C 1
ATOM 675 O O . THR A 1 89 ? -12.245 -9.833 -8.998 1.00 84.00 89 THR A O 1
ATOM 678 N N . ILE A 1 90 ? -11.039 -11.336 -10.132 1.00 87.75 90 ILE A N 1
ATOM 679 C CA . ILE A 1 90 ? -10.426 -11.969 -8.952 1.00 87.75 90 ILE A CA 1
ATOM 680 C C . ILE A 1 90 ? -9.587 -10.964 -8.144 1.00 87.75 90 ILE A C 1
ATOM 682 O O . ILE A 1 90 ? -9.691 -10.929 -6.919 1.00 87.75 90 ILE A O 1
ATOM 686 N N . CYS A 1 91 ? -8.794 -10.117 -8.813 1.00 87.44 91 CYS A N 1
ATOM 687 C CA . CYS A 1 91 ? -7.947 -9.125 -8.141 1.00 87.44 91 CYS A CA 1
ATOM 688 C C . CYS A 1 91 ? -8.799 -8.029 -7.494 1.00 87.44 91 CYS A C 1
ATOM 690 O O . CYS A 1 91 ? -8.545 -7.621 -6.363 1.00 87.44 91 CYS A O 1
ATOM 692 N N . VAL A 1 92 ? -9.857 -7.598 -8.184 1.00 88.75 92 VAL A N 1
ATOM 693 C CA . VAL A 1 92 ? -10.787 -6.590 -7.665 1.00 88.75 92 VAL A CA 1
ATOM 694 C C . VAL A 1 92 ? -11.606 -7.136 -6.492 1.00 88.75 92 VAL A C 1
ATOM 696 O O . VAL A 1 92 ? -11.745 -6.462 -5.474 1.00 88.75 92 VAL A O 1
ATOM 699 N N . CYS A 1 93 ? -12.099 -8.374 -6.580 1.00 89.50 93 CYS A N 1
ATOM 700 C CA . CYS A 1 93 ? -12.799 -9.030 -5.477 1.00 89.50 93 CYS A CA 1
ATOM 701 C C . CYS A 1 93 ? -11.900 -9.171 -4.243 1.00 89.50 93 CYS A C 1
ATOM 703 O O . CYS A 1 93 ? -12.342 -8.843 -3.144 1.00 89.50 93 CYS A O 1
ATOM 705 N N . ALA A 1 94 ? -10.642 -9.596 -4.410 1.00 90.50 94 ALA A N 1
ATOM 706 C CA . ALA A 1 94 ? -9.678 -9.655 -3.311 1.00 90.50 94 ALA A CA 1
ATOM 707 C C . ALA A 1 94 ? -9.430 -8.268 -2.689 1.00 90.50 94 ALA A C 1
ATOM 709 O O . ALA A 1 94 ? -9.414 -8.141 -1.464 1.00 90.50 94 ALA A O 1
ATOM 710 N N . GLY A 1 95 ? -9.326 -7.221 -3.514 1.00 90.19 95 GLY A N 1
ATOM 711 C CA . GLY A 1 95 ? -9.205 -5.835 -3.062 1.00 90.19 95 GLY A CA 1
ATOM 712 C C . GLY A 1 95 ? -10.413 -5.362 -2.250 1.00 90.19 95 GLY A C 1
ATOM 713 O O . GLY A 1 95 ? -10.246 -4.831 -1.153 1.00 90.19 95 GLY A O 1
ATOM 714 N N . ILE A 1 96 ? -11.635 -5.612 -2.727 1.00 90.25 96 ILE A N 1
ATOM 715 C CA . ILE A 1 96 ? -12.874 -5.267 -2.007 1.00 90.25 96 ILE A CA 1
ATOM 716 C C . ILE A 1 96 ? -12.965 -6.030 -0.680 1.00 90.25 96 ILE A C 1
ATOM 718 O O . ILE A 1 96 ? -13.264 -5.430 0.354 1.00 90.25 96 ILE A O 1
ATOM 722 N N . LEU A 1 97 ? -12.672 -7.334 -0.681 1.00 91.19 97 LEU A N 1
ATOM 723 C CA . LEU A 1 97 ? -12.661 -8.147 0.537 1.00 91.19 97 LEU A CA 1
ATOM 724 C C . LEU A 1 97 ? -11.620 -7.639 1.544 1.00 91.19 97 LEU A C 1
ATOM 726 O O . LEU A 1 97 ? -11.928 -7.550 2.733 1.00 91.19 97 LEU A O 1
ATOM 730 N N . ALA A 1 98 ? -10.440 -7.218 1.079 1.00 91.56 98 ALA A N 1
ATOM 731 C CA . ALA A 1 98 ? -9.438 -6.572 1.923 1.00 91.56 98 ALA A CA 1
ATOM 732 C C . ALA A 1 98 ? -9.992 -5.300 2.579 1.00 91.56 98 ALA A C 1
ATOM 734 O O . ALA A 1 98 ? -9.891 -5.158 3.797 1.00 91.56 98 ALA A O 1
ATOM 735 N N . GLN A 1 99 ? -10.667 -4.427 1.818 1.00 91.50 99 GLN A N 1
ATOM 736 C CA . GLN A 1 99 ? -11.294 -3.214 2.367 1.00 91.50 99 GLN A CA 1
ATOM 737 C C . GLN A 1 99 ? -12.359 -3.520 3.428 1.00 91.50 99 GLN A C 1
ATOM 739 O O . GLN A 1 99 ? -12.461 -2.808 4.431 1.00 91.50 99 GLN A O 1
ATOM 744 N N . VAL A 1 100 ? -13.131 -4.596 3.254 1.00 90.25 100 VAL A N 1
ATOM 745 C CA . VAL A 1 100 ? -14.114 -5.039 4.253 1.00 90.25 100 VAL A CA 1
ATOM 746 C C . VAL A 1 100 ? -13.420 -5.504 5.536 1.00 90.25 100 VAL A C 1
ATOM 748 O O . VAL A 1 100 ? -13.826 -5.088 6.625 1.00 90.25 100 VAL A O 1
ATOM 751 N N . CYS A 1 101 ? -12.359 -6.309 5.432 1.00 89.75 101 CYS A N 1
ATOM 752 C CA . CYS A 1 101 ? -11.554 -6.727 6.584 1.00 89.75 101 CYS A CA 1
ATOM 753 C C . CYS A 1 101 ? -10.942 -5.519 7.315 1.00 89.75 101 CYS A C 1
ATOM 755 O O . CYS A 1 101 ? -11.060 -5.414 8.537 1.00 89.75 101 CYS A O 1
ATOM 757 N N . TYR A 1 102 ? -10.398 -4.550 6.574 1.00 90.12 102 TYR A N 1
ATOM 758 C CA . TYR A 1 102 ? -9.853 -3.304 7.121 1.00 90.12 102 TYR A CA 1
ATOM 759 C C . TYR A 1 102 ? -10.898 -2.461 7.850 1.00 90.12 102 TYR A C 1
ATOM 761 O O . TYR A 1 102 ? -10.631 -1.938 8.932 1.00 90.12 102 TYR A O 1
ATOM 769 N N . TYR A 1 103 ? -12.112 -2.360 7.310 1.00 88.56 103 TYR A N 1
ATOM 770 C CA . TYR A 1 103 ? -13.195 -1.636 7.968 1.00 88.56 103 TYR A CA 1
ATOM 771 C C . TYR A 1 103 ? -13.643 -2.311 9.273 1.00 88.56 103 TYR A C 1
ATOM 773 O O . TYR A 1 103 ? -13.926 -1.628 10.262 1.00 88.56 103 TYR A O 1
ATOM 781 N N . GLN A 1 104 ? -13.674 -3.648 9.306 1.00 86.81 104 GLN A N 1
ATOM 782 C CA . GLN A 1 104 ? -13.945 -4.402 10.535 1.00 86.81 104 GLN A CA 1
ATOM 783 C C . GLN A 1 104 ? -12.851 -4.187 11.584 1.00 86.81 104 GLN A C 1
ATOM 785 O O . GLN A 1 104 ? -13.165 -4.004 12.761 1.00 86.81 104 GLN A O 1
ATOM 790 N N . LEU A 1 105 ? -11.588 -4.163 11.155 1.00 86.50 105 LEU A N 1
ATOM 791 C CA . LEU A 1 105 ? -10.442 -3.913 12.023 1.00 86.50 105 LEU A CA 1
ATOM 792 C C . LEU A 1 105 ? -10.493 -2.496 12.616 1.00 86.50 105 LEU A C 1
ATOM 794 O O . LEU A 1 105 ? -10.385 -2.334 13.830 1.00 86.50 105 LEU A O 1
ATOM 798 N N . LEU A 1 106 ? -10.780 -1.483 11.790 1.00 84.38 106 LEU A N 1
ATOM 799 C CA . LEU A 1 106 ? -10.878 -0.083 12.217 1.00 84.38 106 LEU A CA 1
ATOM 800 C C . LEU A 1 106 ? -11.968 0.142 13.280 1.00 84.38 106 LEU A C 1
ATOM 802 O O . LEU A 1 106 ? -11.785 0.955 14.187 1.00 84.38 106 LEU A O 1
ATOM 806 N N . LYS A 1 107 ? -13.092 -0.584 13.202 1.00 80.50 107 LYS A N 1
ATOM 807 C CA . LYS A 1 107 ? -14.175 -0.509 14.201 1.00 80.50 107 LYS A CA 1
ATOM 808 C C . LYS A 1 107 ? -13.767 -1.010 15.586 1.00 80.50 107 LYS A C 1
ATOM 810 O O . LYS A 1 107 ? -14.366 -0.578 16.566 1.00 80.50 107 LYS A O 1
ATOM 815 N N . ARG A 1 108 ? -12.797 -1.923 15.664 1.00 76.25 108 ARG A N 1
ATOM 816 C CA . ARG A 1 108 ? -12.353 -2.542 16.921 1.00 76.25 108 ARG A CA 1
ATOM 817 C C . ARG A 1 108 ? -11.215 -1.778 17.604 1.00 76.25 108 ARG A C 1
ATOM 819 O O . ARG A 1 108 ? -10.943 -2.033 18.768 1.00 76.25 108 ARG A O 1
ATOM 826 N N . VAL A 1 109 ? -10.567 -0.826 16.930 1.00 73.12 109 VAL A N 1
ATOM 827 C CA . VAL A 1 109 ? -9.567 0.062 17.553 1.00 73.12 109 VAL A CA 1
ATOM 828 C C . VAL A 1 109 ? -10.244 0.863 18.683 1.00 73.12 109 VAL A C 1
ATOM 830 O O . VAL A 1 109 ? -11.324 1.417 18.437 1.00 73.12 109 VAL A O 1
ATOM 833 N N . PRO A 1 110 ? -9.665 1.001 19.896 1.00 68.06 110 PRO A N 1
ATOM 834 C CA . PRO A 1 110 ? -8.278 0.702 20.282 1.00 68.06 110 PRO A CA 1
ATOM 835 C C . PRO A 1 110 ? -8.054 -0.689 20.895 1.00 68.06 110 PRO A C 1
ATOM 837 O O . PRO A 1 110 ? -6.928 -1.034 21.205 1.00 68.06 110 PRO A O 1
ATOM 840 N N . SER A 1 111 ? -9.089 -1.509 21.074 1.00 62.69 111 SER A N 1
ATOM 841 C CA . SER A 1 111 ? -8.980 -2.814 21.742 1.00 62.69 111 SER A CA 1
ATOM 842 C C . SER A 1 111 ? -8.472 -3.938 20.828 1.00 62.69 111 SER A C 1
ATOM 844 O O . SER A 1 111 ? -8.779 -5.099 21.082 1.00 62.69 111 SER A O 1
ATOM 846 N N . VAL A 1 112 ? -7.786 -3.607 19.729 1.00 68.75 112 VAL A N 1
ATOM 847 C CA . VAL A 1 112 ? -7.255 -4.593 18.778 1.00 68.75 112 VAL A CA 1
ATOM 848 C C . VAL A 1 112 ? -5.854 -4.957 19.209 1.00 68.75 112 VAL A C 1
ATOM 850 O O . VAL A 1 112 ? -4.969 -4.110 19.187 1.00 68.75 112 VAL A O 1
ATOM 853 N N . GLN A 1 113 ? -5.646 -6.221 19.540 1.00 70.38 113 GLN A N 1
ATOM 854 C CA . GLN A 1 113 ? -4.311 -6.750 19.775 1.00 70.38 113 GLN A CA 1
ATOM 855 C C . GLN A 1 113 ? -3.753 -7.315 18.467 1.00 70.38 113 GLN A C 1
ATOM 857 O O . GLN A 1 113 ? -4.491 -7.843 17.633 1.00 70.38 113 GLN A O 1
ATOM 862 N N . LEU A 1 114 ? -2.426 -7.306 18.310 1.00 70.12 114 LEU A N 1
ATOM 863 C CA . LEU A 1 114 ? -1.736 -7.910 17.156 1.00 70.12 114 LEU A CA 1
ATOM 864 C C . LEU A 1 114 ? -2.076 -9.402 16.950 1.00 70.12 114 LEU A C 1
ATOM 866 O O . LEU A 1 114 ? -1.884 -9.946 15.864 1.00 70.12 114 LEU A O 1
ATOM 870 N N . ARG A 1 115 ? -2.599 -10.070 17.985 1.00 73.06 115 ARG A N 1
ATOM 871 C CA . ARG A 1 115 ? -2.998 -11.483 17.970 1.00 73.06 115 ARG A CA 1
ATOM 872 C C . ARG A 1 115 ? -4.461 -11.711 17.576 1.00 73.06 115 ARG A C 1
ATOM 874 O O . ARG A 1 115 ? -4.884 -12.863 17.473 1.00 73.06 115 ARG A O 1
ATOM 881 N N . ASP A 1 116 ? -5.236 -10.652 17.351 1.00 82.12 116 ASP A N 1
ATOM 882 C CA . ASP A 1 116 ? -6.645 -10.794 17.009 1.00 82.12 116 ASP A CA 1
ATOM 883 C C . ASP A 1 116 ? -6.834 -11.455 15.637 1.00 82.12 116 ASP A C 1
ATOM 885 O O . ASP A 1 116 ? -6.166 -11.096 14.659 1.00 82.12 116 ASP A O 1
ATOM 889 N N . PRO A 1 117 ? -7.819 -12.361 15.501 1.00 83.06 117 PRO A N 1
ATOM 890 C CA . PRO A 1 117 ? -8.090 -13.040 14.236 1.00 83.06 117 PRO A CA 1
ATOM 891 C C . PRO A 1 117 ? -8.447 -12.057 13.112 1.00 83.06 117 PRO A C 1
ATOM 893 O O . PRO A 1 117 ? -8.127 -12.306 11.954 1.00 83.06 117 PRO A O 1
ATOM 896 N N . SER A 1 118 ? -9.053 -10.907 13.431 1.00 84.81 118 SER A N 1
ATOM 897 C C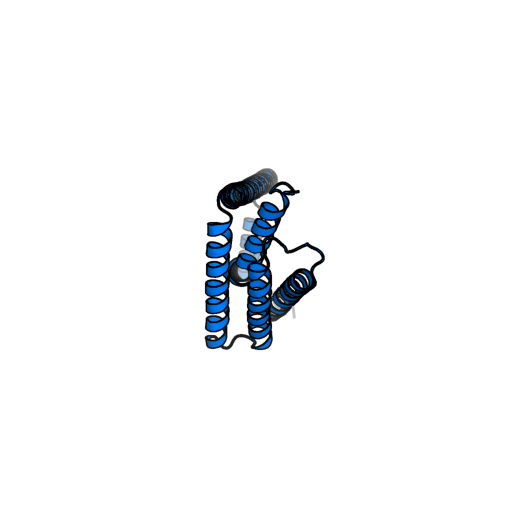A . SER A 1 118 ? -9.348 -9.851 12.452 1.00 84.81 118 SER A CA 1
ATOM 898 C C . SER A 1 118 ? -8.089 -9.158 11.923 1.00 84.81 118 SER A C 1
ATOM 900 O O . SER A 1 118 ? -8.061 -8.776 10.750 1.00 84.81 118 SER A O 1
ATOM 902 N N . PHE A 1 119 ? -7.050 -9.011 12.752 1.00 85.19 119 PHE A N 1
ATOM 903 C CA . PHE A 1 119 ? -5.763 -8.463 12.326 1.00 85.19 119 PHE A CA 1
ATOM 904 C C . PHE A 1 119 ? -5.043 -9.453 11.407 1.00 85.19 119 PHE A C 1
ATOM 906 O O . PHE A 1 119 ? -4.639 -9.089 10.304 1.00 85.19 119 PHE A O 1
ATOM 913 N N . ILE A 1 120 ? -4.985 -10.728 11.803 1.00 89.12 120 ILE A N 1
ATOM 914 C CA . ILE A 1 120 ? -4.386 -11.802 10.996 1.00 89.12 120 ILE A CA 1
ATOM 915 C C . ILE A 1 120 ? -5.110 -11.941 9.652 1.00 89.12 120 ILE A C 1
ATOM 917 O O . ILE A 1 120 ? -4.459 -12.000 8.611 1.00 89.12 120 ILE A O 1
ATOM 921 N N . ALA A 1 121 ? -6.446 -11.927 9.652 1.00 89.31 121 ALA A N 1
ATOM 922 C CA . ALA A 1 121 ? -7.238 -11.990 8.427 1.00 89.31 121 ALA A CA 1
ATOM 923 C C . ALA A 1 121 ? -6.972 -10.789 7.504 1.00 89.31 121 ALA A C 1
ATOM 925 O O . ALA A 1 121 ? -6.802 -10.967 6.300 1.00 89.31 121 ALA A O 1
ATOM 926 N N . SER A 1 122 ? -6.880 -9.577 8.058 1.00 90.88 122 SER A N 1
ATOM 927 C CA . SER A 1 122 ? -6.577 -8.360 7.290 1.00 90.88 122 SER A CA 1
ATOM 928 C C . SER A 1 122 ? -5.170 -8.391 6.687 1.00 90.88 122 SER A C 1
ATOM 930 O O . SER A 1 122 ? -4.984 -8.018 5.528 1.00 90.88 122 SER A O 1
ATOM 932 N N . SER A 1 123 ? -4.190 -8.880 7.449 1.00 90.06 123 SER A N 1
ATOM 933 C CA . SER A 1 123 ? -2.805 -9.056 7.001 1.00 90.06 123 SER A CA 1
ATOM 934 C C . SER A 1 123 ? -2.682 -10.146 5.932 1.00 90.06 123 SER A C 1
ATOM 936 O O . SER A 1 123 ? -2.020 -9.943 4.918 1.00 90.06 123 SER A O 1
ATOM 938 N N . ALA A 1 124 ? -3.376 -11.275 6.087 1.00 92.44 124 ALA A N 1
ATOM 939 C CA . ALA A 1 124 ? -3.434 -12.309 5.056 1.00 92.44 124 ALA A CA 1
ATOM 940 C C . ALA A 1 124 ? -4.086 -11.777 3.769 1.00 92.44 124 ALA A C 1
ATOM 942 O O . ALA A 1 124 ? -3.555 -11.981 2.678 1.00 92.44 124 ALA A O 1
ATOM 943 N N . MET A 1 125 ? -5.192 -11.034 3.888 1.00 90.75 125 MET A N 1
ATOM 944 C CA . MET A 1 125 ? -5.882 -10.458 2.733 1.00 90.75 125 MET A CA 1
ATOM 945 C C . MET A 1 125 ? -5.036 -9.389 2.023 1.00 90.75 125 MET A C 1
ATOM 947 O O . MET A 1 125 ? -5.077 -9.305 0.797 1.00 90.75 125 MET A O 1
ATOM 951 N N . LEU A 1 126 ? -4.217 -8.625 2.760 1.00 92.62 126 LEU A N 1
ATOM 952 C CA . LEU A 1 126 ? -3.217 -7.721 2.178 1.00 92.62 126 LEU A CA 1
ATOM 953 C C . LEU A 1 126 ? -2.248 -8.481 1.271 1.00 92.62 126 LEU A C 1
ATOM 955 O O . LEU A 1 126 ? -2.046 -8.084 0.124 1.00 92.62 126 LEU A O 1
ATOM 959 N N . LEU A 1 127 ? -1.664 -9.569 1.781 1.00 93.44 127 LEU A N 1
ATOM 960 C CA . LEU A 1 127 ? -0.702 -10.381 1.037 1.00 93.44 127 LEU A CA 1
ATOM 961 C C . LEU A 1 127 ? -1.350 -11.027 -0.186 1.00 93.44 127 LEU A C 1
ATOM 963 O O . LEU A 1 127 ? -0.777 -10.987 -1.270 1.00 93.44 127 LEU A O 1
ATOM 967 N N . VAL A 1 128 ? -2.563 -11.564 -0.042 1.00 94.00 128 VAL A N 1
ATOM 968 C CA . VAL A 1 128 ? -3.317 -12.144 -1.161 1.00 94.00 128 VAL A CA 1
ATOM 969 C C . VAL A 1 128 ? -3.589 -11.090 -2.233 1.00 94.00 128 VAL A C 1
ATOM 971 O O . VAL A 1 128 ? -3.253 -11.312 -3.395 1.00 94.00 128 VAL A O 1
ATOM 974 N N . ASN A 1 129 ? -4.131 -9.926 -1.860 1.00 93.19 129 ASN A N 1
ATOM 975 C CA . ASN A 1 129 ? -4.396 -8.841 -2.804 1.00 93.19 129 ASN A CA 1
ATOM 976 C C . ASN A 1 129 ? -3.102 -8.371 -3.492 1.00 93.19 129 ASN A C 1
ATOM 978 O O . ASN A 1 129 ? -3.064 -8.232 -4.713 1.00 93.19 129 ASN A O 1
ATOM 982 N N . HIS A 1 130 ? -2.018 -8.204 -2.731 1.00 92.81 130 HIS A N 1
ATOM 983 C CA . HIS A 1 130 ? -0.710 -7.821 -3.258 1.00 92.81 130 HIS A CA 1
ATOM 984 C C . HIS A 1 130 ? -0.171 -8.840 -4.271 1.00 92.81 130 HIS A C 1
ATOM 986 O O . HIS A 1 130 ? 0.204 -8.473 -5.384 1.00 92.81 130 HIS A O 1
ATOM 992 N N . CYS A 1 131 ? -0.134 -10.122 -3.903 1.00 94.06 131 CYS A N 1
ATOM 993 C CA . CYS A 1 131 ? 0.386 -11.189 -4.754 1.00 94.06 131 CYS A CA 1
ATOM 994 C C . CYS A 1 131 ? -0.443 -11.366 -6.030 1.00 94.06 131 CYS A C 1
ATOM 996 O O . CYS A 1 131 ? 0.137 -11.557 -7.097 1.00 94.06 131 CYS A O 1
ATOM 998 N N . LEU A 1 132 ? -1.774 -11.254 -5.948 1.00 92.94 132 LEU A N 1
ATOM 999 C CA . LEU A 1 132 ? -2.657 -11.342 -7.114 1.00 92.94 132 LEU A CA 1
ATOM 1000 C C . LEU A 1 132 ? -2.398 -10.211 -8.112 1.00 92.94 132 LEU A C 1
ATOM 1002 O O . LEU A 1 132 ? -2.195 -10.481 -9.297 1.00 92.94 132 LEU A O 1
ATOM 1006 N N . TRP A 1 133 ? -2.338 -8.962 -7.639 1.00 91.75 133 TRP A N 1
ATOM 1007 C CA . TRP A 1 133 ? -1.998 -7.826 -8.499 1.00 91.75 133 TRP A CA 1
ATOM 1008 C C . TRP A 1 133 ? -0.591 -7.962 -9.078 1.00 91.75 133 TRP A C 1
ATOM 1010 O O . TRP A 1 133 ? -0.388 -7.701 -10.262 1.00 91.75 133 TRP A O 1
ATOM 1020 N N . MET A 1 134 ? 0.376 -8.421 -8.280 1.00 91.19 134 MET A N 1
ATOM 1021 C CA . MET A 1 134 ? 1.761 -8.561 -8.727 1.00 91.19 134 MET A CA 1
ATOM 1022 C C . MET A 1 134 ? 1.867 -9.612 -9.829 1.00 91.19 134 MET A C 1
ATOM 1024 O O . MET A 1 134 ? 2.456 -9.347 -10.874 1.00 91.19 134 MET A O 1
ATOM 1028 N N . TRP A 1 135 ? 1.224 -10.765 -9.642 1.00 91.00 135 TRP A N 1
ATOM 1029 C CA . TRP A 1 135 ? 1.151 -11.809 -10.658 1.00 91.00 135 TRP A CA 1
ATOM 1030 C C . TRP A 1 135 ? 0.479 -11.307 -11.943 1.00 91.00 135 TRP A C 1
ATOM 1032 O O . TRP A 1 135 ? 0.990 -11.539 -13.039 1.00 91.00 135 TRP A O 1
ATOM 1042 N N . HIS A 1 136 ? -0.614 -10.549 -11.821 1.00 89.94 136 HIS A N 1
ATOM 1043 C CA . HIS A 1 136 ? -1.294 -9.958 -12.971 1.00 89.94 136 HIS A CA 1
ATOM 1044 C C . HIS A 1 136 ? -0.390 -8.999 -13.766 1.00 89.94 136 HIS A C 1
ATOM 1046 O O . HIS A 1 136 ? -0.272 -9.139 -14.983 1.00 89.94 136 HIS A O 1
ATOM 1052 N N . PHE A 1 137 ? 0.292 -8.063 -13.099 1.00 90.25 137 PHE A N 1
ATOM 1053 C CA . PHE A 1 137 ? 1.143 -7.086 -13.785 1.00 90.25 137 PHE A CA 1
ATOM 1054 C C . PHE A 1 137 ? 2.435 -7.679 -14.351 1.00 90.25 137 PHE A C 1
ATOM 1056 O O . PHE A 1 137 ? 2.882 -7.227 -15.408 1.00 90.25 137 PHE A O 1
ATOM 1063 N N . ILE A 1 138 ? 3.009 -8.693 -13.692 1.00 89.12 138 ILE A N 1
ATOM 1064 C CA . ILE A 1 138 ? 4.168 -9.432 -14.213 1.00 89.12 138 ILE A CA 1
ATOM 1065 C C . ILE A 1 138 ? 3.789 -10.134 -15.520 1.00 89.12 138 ILE A C 1
ATOM 1067 O O . ILE A 1 138 ? 4.501 -9.993 -16.510 1.00 89.12 138 ILE A O 1
ATOM 1071 N N . ASN A 1 139 ? 2.633 -10.804 -15.570 1.00 90.19 139 ASN A N 1
ATOM 1072 C CA . ASN A 1 139 ? 2.165 -11.468 -16.792 1.00 90.19 139 ASN A CA 1
ATOM 1073 C C . ASN A 1 139 ? 1.920 -10.487 -17.953 1.00 90.19 139 ASN A C 1
ATOM 1075 O O . ASN A 1 139 ? 2.016 -10.872 -19.116 1.00 90.19 139 ASN A O 1
ATOM 1079 N N . MET A 1 140 ? 1.618 -9.222 -17.651 1.00 88.75 140 MET A N 1
ATOM 1080 C CA . MET A 1 140 ? 1.416 -8.161 -18.643 1.00 88.75 140 MET A CA 1
ATOM 1081 C C . MET A 1 140 ? 2.693 -7.363 -18.967 1.00 88.75 140 MET A C 1
ATOM 1083 O O . MET A 1 140 ? 2.617 -6.416 -19.750 1.00 88.75 140 MET A O 1
ATOM 1087 N N . ASN A 1 141 ? 3.851 -7.713 -18.388 1.00 87.19 141 ASN A N 1
ATOM 1088 C CA . ASN A 1 141 ? 5.136 -7.016 -18.565 1.00 87.19 141 ASN A CA 1
ATOM 1089 C C . ASN A 1 141 ? 5.039 -5.485 -18.397 1.00 87.19 141 ASN A C 1
ATOM 1091 O O . ASN A 1 141 ? 5.652 -4.707 -19.135 1.00 87.19 141 ASN A O 1
ATOM 1095 N N . VAL A 1 142 ? 4.244 -5.035 -17.425 1.00 89.81 142 VAL A N 1
ATOM 1096 C CA . VAL A 1 142 ? 4.078 -3.605 -17.138 1.00 89.81 142 VAL A CA 1
ATOM 1097 C C . VAL A 1 142 ? 5.341 -3.052 -16.466 1.00 89.81 142 VAL A C 1
ATOM 1099 O O . VAL A 1 142 ? 5.981 -3.716 -15.658 1.00 89.81 142 VAL A O 1
ATOM 1102 N N . SER A 1 143 ? 5.703 -1.804 -16.784 1.00 91.56 143 SER A N 1
ATOM 1103 C CA . SER A 1 143 ? 6.850 -1.121 -16.168 1.00 91.56 143 SER A CA 1
ATOM 1104 C C . SER A 1 143 ? 6.714 -1.021 -14.643 1.00 91.56 143 SER A C 1
ATOM 1106 O O . SER A 1 143 ? 5.659 -0.626 -14.139 1.00 91.56 143 SER A O 1
ATOM 1108 N N . ILE A 1 144 ? 7.812 -1.282 -13.923 1.00 88.12 144 ILE A N 1
ATOM 1109 C CA . ILE A 1 144 ? 7.884 -1.270 -12.452 1.00 88.12 144 ILE A CA 1
ATOM 1110 C C . ILE A 1 144 ? 7.342 0.030 -11.846 1.00 88.12 144 ILE A C 1
ATOM 1112 O O . ILE A 1 144 ? 6.647 -0.005 -10.840 1.00 88.12 144 ILE A O 1
ATOM 1116 N N . VAL A 1 145 ? 7.577 1.176 -12.494 1.00 89.94 145 VAL A N 1
ATOM 1117 C CA . VAL A 1 145 ? 7.116 2.482 -12.002 1.00 89.94 145 VAL A CA 1
ATOM 1118 C C . VAL A 1 145 ? 5.588 2.539 -11.974 1.00 89.94 145 VAL A C 1
ATOM 1120 O O . VAL A 1 145 ? 5.007 2.984 -10.990 1.00 89.94 145 VAL A O 1
ATOM 1123 N N . ARG A 1 146 ? 4.918 2.022 -13.015 1.00 88.81 146 ARG A N 1
ATOM 1124 C CA . ARG A 1 146 ? 3.447 1.983 -13.077 1.00 88.81 146 ARG A CA 1
ATOM 1125 C C . ARG A 1 146 ? 2.871 1.036 -12.032 1.00 88.81 146 ARG A C 1
ATOM 1127 O O . ARG A 1 146 ? 1.872 1.376 -11.404 1.00 88.81 146 ARG A O 1
ATOM 1134 N N . ILE A 1 147 ? 3.521 -0.111 -11.835 1.00 91.88 147 ILE A N 1
ATOM 1135 C CA . ILE A 1 147 ? 3.160 -1.077 -10.795 1.00 91.88 147 ILE A CA 1
ATOM 1136 C C . ILE A 1 147 ? 3.262 -0.391 -9.429 1.00 91.88 147 ILE A C 1
ATOM 1138 O O . ILE A 1 147 ? 2.262 -0.280 -8.731 1.00 91.88 147 ILE A O 1
ATOM 1142 N N . THR A 1 148 ? 4.414 0.175 -9.074 1.00 89.81 148 THR A N 1
ATOM 1143 C CA . THR A 1 148 ? 4.614 0.824 -7.770 1.00 89.81 148 THR A CA 1
ATOM 1144 C C . THR A 1 148 ? 3.625 1.965 -7.523 1.00 89.81 148 THR A C 1
ATOM 1146 O O . THR A 1 148 ? 3.040 2.032 -6.443 1.00 89.81 148 THR A O 1
ATOM 1149 N N . CYS A 1 149 ? 3.364 2.823 -8.517 1.00 90.75 149 CYS A N 1
ATOM 1150 C CA . CYS A 1 149 ? 2.367 3.891 -8.391 1.00 90.75 149 CYS A CA 1
ATOM 1151 C C . CYS A 1 149 ? 0.956 3.342 -8.128 1.00 90.75 149 CYS A C 1
ATOM 1153 O O . CYS A 1 149 ? 0.244 3.859 -7.266 1.00 90.75 149 CYS A O 1
ATOM 1155 N N . PHE A 1 150 ? 0.562 2.281 -8.838 1.00 90.62 150 PHE A N 1
ATOM 1156 C CA . PHE A 1 150 ? -0.724 1.621 -8.629 1.00 90.62 150 PHE A CA 1
ATOM 1157 C C . PHE A 1 150 ? -0.822 1.007 -7.227 1.00 90.62 150 PHE A C 1
ATOM 1159 O O . PHE A 1 150 ? -1.794 1.250 -6.512 1.00 90.62 150 PHE A O 1
ATOM 1166 N N . PHE A 1 151 ? 0.199 0.257 -6.805 1.00 91.06 151 PHE A N 1
ATOM 1167 C CA . PHE A 1 151 ? 0.231 -0.404 -5.499 1.00 91.06 151 PHE A CA 1
ATOM 1168 C C . PHE A 1 151 ? 0.178 0.593 -4.351 1.00 91.06 151 PHE A C 1
ATOM 1170 O O . PHE A 1 151 ? -0.566 0.378 -3.392 1.00 91.06 151 PHE A O 1
ATOM 1177 N N . PHE A 1 152 ? 0.915 1.698 -4.465 1.00 88.19 152 PHE A N 1
ATOM 1178 C CA . PHE A 1 152 ? 0.938 2.724 -3.436 1.00 88.19 152 PHE A CA 1
ATOM 1179 C C . PHE A 1 152 ? -0.474 3.245 -3.152 1.00 88.19 152 PHE A C 1
ATOM 1181 O O . PHE A 1 152 ? -0.925 3.192 -2.011 1.00 88.19 152 PHE A O 1
ATOM 1188 N N . VAL A 1 153 ? -1.209 3.641 -4.197 1.00 86.00 153 VAL A N 1
ATOM 1189 C CA . VAL A 1 153 ? -2.551 4.233 -4.076 1.00 86.00 153 VAL A CA 1
ATOM 1190 C C . VAL A 1 153 ? -3.625 3.190 -3.758 1.00 86.00 153 VAL A C 1
ATOM 1192 O O . VAL A 1 153 ? -4.431 3.384 -2.847 1.00 86.00 153 VAL A O 1
ATOM 1195 N N . ALA A 1 154 ? -3.665 2.092 -4.514 1.00 86.31 154 ALA A N 1
ATOM 1196 C CA . ALA A 1 154 ? -4.774 1.143 -4.470 1.00 86.31 154 ALA A CA 1
ATOM 1197 C C . ALA A 1 154 ? -4.633 0.097 -3.357 1.00 86.31 154 ALA A C 1
ATOM 1199 O O . ALA A 1 154 ? -5.648 -0.386 -2.850 1.00 86.31 154 ALA A O 1
ATOM 1200 N N . VAL A 1 155 ? -3.401 -0.252 -2.971 1.00 88.38 155 VAL A N 1
ATOM 1201 C CA . VAL A 1 155 ? -3.124 -1.370 -2.057 1.00 88.38 155 VAL A CA 1
ATOM 1202 C C . VAL A 1 155 ? -2.565 -0.890 -0.719 1.00 88.38 155 VAL A C 1
ATOM 1204 O O . VAL A 1 155 ? -3.010 -1.385 0.312 1.00 88.38 155 VAL A O 1
ATOM 1207 N N . TRP A 1 156 ? -1.619 0.055 -0.696 1.00 89.56 156 TRP A N 1
ATOM 1208 C CA . TRP A 1 156 ? -0.843 0.372 0.516 1.00 89.56 156 TRP A CA 1
ATOM 1209 C C . TRP A 1 156 ? -1.391 1.521 1.365 1.00 89.56 156 TRP A C 1
ATOM 1211 O O . TRP A 1 156 ? -1.212 1.487 2.583 1.00 89.56 156 TRP A O 1
ATOM 1221 N N . MET A 1 157 ? -2.105 2.489 0.777 1.00 86.88 157 MET A N 1
ATOM 1222 C CA . MET A 1 157 ? -2.645 3.647 1.516 1.00 86.88 157 MET A CA 1
ATOM 1223 C C . MET A 1 157 ? -3.414 3.260 2.791 1.00 86.88 157 MET A C 1
ATOM 1225 O O . MET A 1 157 ? -3.241 3.877 3.840 1.00 86.88 157 MET A O 1
ATOM 1229 N N . VAL A 1 158 ? -4.273 2.240 2.712 1.00 89.94 158 VAL A N 1
ATOM 1230 C CA . VAL A 1 158 ? -5.128 1.819 3.834 1.00 89.94 158 VAL A CA 1
ATOM 1231 C C . VAL A 1 158 ? -4.356 1.015 4.894 1.00 89.94 158 VAL A C 1
ATOM 1233 O O . VAL A 1 158 ? -4.422 1.399 6.064 1.00 89.94 158 VAL A O 1
ATOM 1236 N N . PRO A 1 159 ? -3.606 -0.052 4.545 1.00 88.81 159 PRO A N 1
ATOM 1237 C CA . PRO A 1 159 ? -2.800 -0.805 5.507 1.00 88.81 159 PRO A CA 1
ATOM 1238 C C . PRO A 1 159 ? -1.816 0.053 6.298 1.00 88.81 159 PRO A C 1
ATOM 1240 O O . PRO A 1 159 ? -1.733 -0.095 7.516 1.00 88.81 159 PRO A O 1
ATOM 1243 N N . VAL A 1 160 ? -1.110 0.972 5.628 1.00 88.38 160 VAL A N 1
ATOM 1244 C CA . VAL A 1 160 ? -0.147 1.866 6.288 1.00 88.38 160 VAL A CA 1
ATOM 1245 C C . VAL A 1 160 ? -0.854 2.727 7.332 1.00 88.38 160 VAL A C 1
ATOM 1247 O O . VAL A 1 160 ? -0.403 2.799 8.472 1.00 88.38 160 VAL A O 1
ATOM 1250 N N . GLY A 1 161 ? -2.006 3.312 6.989 1.00 87.62 161 GLY A N 1
ATOM 1251 C CA . GLY A 1 161 ? -2.791 4.100 7.940 1.00 87.62 161 GLY A CA 1
ATOM 1252 C C . GLY A 1 161 ? -3.257 3.284 9.150 1.00 87.62 161 GLY A C 1
ATOM 1253 O O . GLY A 1 161 ? -3.160 3.754 10.284 1.00 87.62 161 GLY A O 1
ATOM 1254 N N . ILE A 1 162 ? -3.727 2.051 8.928 1.00 87.31 162 ILE A N 1
ATOM 1255 C CA . ILE A 1 162 ? -4.175 1.165 10.012 1.00 87.31 162 ILE A CA 1
ATOM 1256 C C . ILE A 1 162 ? -3.033 0.850 10.976 1.00 87.31 162 ILE A C 1
ATOM 1258 O O . ILE A 1 162 ? -3.230 0.988 12.180 1.00 87.31 162 ILE A O 1
ATOM 1262 N N . ILE A 1 163 ? -1.857 0.473 10.466 1.00 87.00 163 ILE A N 1
ATOM 1263 C CA . ILE A 1 163 ? -0.688 0.166 11.303 1.00 87.00 163 ILE A CA 1
ATOM 1264 C C . ILE A 1 163 ? -0.311 1.386 12.148 1.00 87.00 163 ILE A C 1
ATOM 1266 O O . ILE A 1 163 ? -0.184 1.258 13.360 1.00 87.00 163 ILE A O 1
ATOM 1270 N N . MET A 1 164 ? -0.248 2.575 11.541 1.00 84.75 164 MET A N 1
ATOM 1271 C CA . MET A 1 164 ? 0.072 3.813 12.264 1.00 84.75 164 MET A CA 1
ATOM 1272 C C . MET A 1 164 ? -0.920 4.115 13.393 1.00 84.75 164 MET A C 1
ATOM 1274 O O . MET A 1 164 ? -0.538 4.575 14.463 1.00 84.75 164 MET A O 1
ATOM 1278 N N . THR A 1 165 ? -2.208 3.837 13.179 1.00 84.50 165 THR A N 1
ATOM 1279 C CA . THR A 1 165 ? -3.234 4.053 14.212 1.00 84.50 165 THR A CA 1
ATOM 1280 C C . THR A 1 165 ? -3.203 3.006 15.319 1.00 84.50 165 THR A C 1
ATOM 1282 O O . THR A 1 165 ? -3.550 3.325 16.456 1.00 84.50 165 THR A O 1
ATOM 1285 N N . LEU A 1 166 ? -2.809 1.769 15.008 1.00 81.69 166 LEU A N 1
ATOM 1286 C CA . LEU A 1 166 ? -2.594 0.737 16.021 1.00 81.69 166 LEU A CA 1
ATOM 1287 C C . LEU A 1 166 ? -1.402 1.105 16.908 1.00 81.69 166 LEU A C 1
ATOM 1289 O O . LEU A 1 166 ? -1.568 1.145 18.122 1.00 81.69 166 LEU A O 1
ATOM 1293 N N . SER A 1 167 ? -0.273 1.504 16.313 1.00 82.56 167 SER A N 1
ATOM 1294 C CA . SER A 1 167 ? 0.909 1.958 17.057 1.00 82.56 167 SER A CA 1
ATOM 1295 C C . SER A 1 167 ? 0.586 3.112 18.011 1.00 82.56 167 SER A C 1
ATOM 1297 O O . SER A 1 167 ? 0.888 3.026 19.194 1.00 82.56 167 SER A O 1
ATOM 1299 N N . ALA A 1 168 ? -0.150 4.128 17.547 1.00 78.25 168 ALA A N 1
ATOM 1300 C CA . ALA A 1 168 ? -0.572 5.242 18.403 1.00 78.25 168 ALA A CA 1
ATOM 1301 C C . ALA A 1 168 ? -1.562 4.838 19.521 1.00 78.25 168 ALA A C 1
ATOM 1303 O O . ALA A 1 168 ? -1.757 5.585 20.478 1.00 78.25 168 ALA A O 1
ATOM 1304 N N . SER A 1 169 ? -2.244 3.692 19.395 1.00 72.00 169 SER A N 1
ATOM 1305 C CA . SER A 1 169 ? -3.166 3.190 20.426 1.00 72.00 169 SER A CA 1
ATOM 1306 C C . SER A 1 169 ? -2.435 2.396 21.513 1.00 72.00 169 SER A C 1
ATOM 1308 O O . SER A 1 169 ? -2.825 2.494 22.678 1.00 72.00 169 SER A O 1
ATOM 1310 N N . ASP A 1 170 ? -1.385 1.656 21.146 1.00 68.12 170 ASP A N 1
ATOM 1311 C CA . ASP A 1 170 ? -0.594 0.824 22.065 1.00 68.12 170 ASP A CA 1
ATOM 1312 C C . ASP A 1 170 ? 0.236 1.665 23.059 1.00 68.12 170 ASP A C 1
ATOM 1314 O O . ASP A 1 170 ? 0.414 1.253 24.205 1.00 68.12 170 ASP A O 1
ATOM 1318 N N . ASP A 1 171 ? 0.665 2.871 22.669 1.00 67.19 171 ASP A N 1
ATOM 1319 C CA . ASP A 1 171 ? 1.450 3.781 23.525 1.00 67.19 171 ASP A CA 1
ATOM 1320 C C . ASP A 1 171 ? 0.601 4.592 24.524 1.00 67.19 171 ASP A C 1
ATOM 1322 O O . ASP A 1 171 ? 1.119 5.213 25.460 1.00 67.19 171 ASP A O 1
ATOM 1326 N N . SER A 1 172 ? -0.730 4.571 24.387 1.00 57.47 172 SER A N 1
ATOM 1327 C CA . SER A 1 172 ? -1.617 5.208 25.361 1.00 57.47 172 SER A CA 1
ATO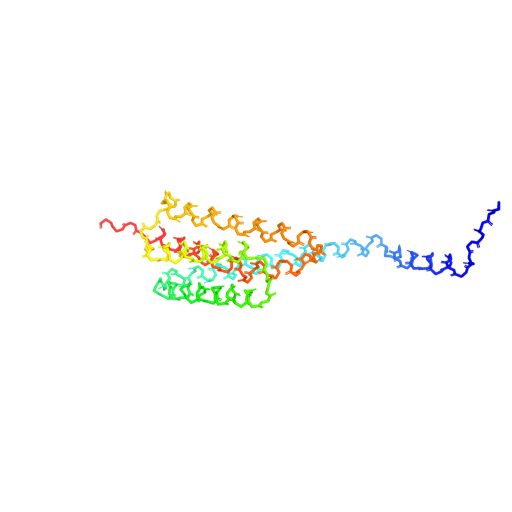M 1328 C C . SER A 1 172 ? -1.696 4.362 26.642 1.00 57.47 172 SER A C 1
ATOM 1330 O O . SER A 1 172 ? -2.480 3.423 26.716 1.00 57.47 172 SER A O 1
ATOM 1332 N N . LEU A 1 173 ? -0.839 4.698 27.624 1.00 51.25 173 LEU A N 1
ATOM 1333 C CA . LEU A 1 173 ? -0.745 4.197 29.014 1.00 51.25 173 LEU A CA 1
ATOM 1334 C C . LEU A 1 173 ? -1.870 3.229 29.445 1.00 51.25 173 LEU A C 1
ATOM 1336 O O . LEU A 1 173 ? -3.043 3.621 29.388 1.00 51.25 173 LEU A O 1
ATOM 1340 N N . PRO A 1 174 ? -1.554 2.038 30.003 1.00 46.25 174 PRO A N 1
ATOM 1341 C CA . PRO A 1 174 ? -2.577 1.155 30.544 1.00 46.25 174 PRO A CA 1
ATOM 1342 C C . PRO A 1 174 ? -3.312 1.882 31.673 1.00 46.25 174 PRO A C 1
ATOM 1344 O O . PRO A 1 174 ? -2.778 2.093 32.761 1.00 46.25 174 PRO A O 1
ATOM 1347 N N . ARG A 1 175 ? -4.549 2.309 31.402 1.00 52.75 175 ARG A N 1
ATOM 1348 C CA . ARG A 1 175 ? -5.458 2.775 32.447 1.00 52.75 175 ARG A CA 1
ATOM 1349 C C . ARG A 1 175 ? -5.928 1.540 33.199 1.00 52.75 175 ARG A C 1
ATOM 1351 O O . ARG A 1 175 ? -6.836 0.847 32.743 1.00 52.75 175 ARG A O 1
ATOM 1358 N N . HIS A 1 176 ? -5.222 1.250 34.285 1.00 43.59 176 HIS A N 1
ATOM 1359 C CA . HIS A 1 176 ? -5.756 0.478 35.398 1.00 43.59 176 HIS A CA 1
ATOM 1360 C C . HIS A 1 176 ? -7.005 1.161 35.963 1.00 43.59 176 HIS A C 1
ATOM 1362 O O . HIS A 1 176 ? -7.047 2.416 35.949 1.00 43.59 176 HIS A O 1
#

InterPro domains:
  IPR007277 Svp26/Tex261 [PF04148] (31-175)
  IPR007277 Svp26/Tex261 [PTHR13144] (29-175)

Foldseek 3Di:
DDPDDPPVVVVVVVVVVVVVPPCPPVNVVCVVVVVVVVVVVVVVVVVVVLVVVLVVCLVCVPVLLVVLVVLLVQLLVVLVVVVVVVPDVVLSVLLNVLSVLLVVLSVCPPVDDCPDPSNVVNVVSLVVSLVVLVVVCVVVVDDPVVSVVCCVRNRPSNVSSSVSNNVSSVPPDPDD

Secondary structure (DSSP, 8-state):
------HHHHHHHHHHHHHHH-S-HHHHHHHHHHHHHHHHHHHHHHHHHHHHHHHHHHHTHHHHHHHHHHHHHHHHHHHHHHHHTT--HHHHHHHHHHHHHHHHHHHHTTS--TT-HHHHHHHHHHHHHHHHHHHHHHHTT--HHHHHHHHIIIIIHHHHHHHHHHHHHHTS----

pLDDT: mean 82.05, std 13.09, range [39.59, 96.19]

Radius of gyration: 24.02 Å; chains: 1; bounding box: 50×31×84 Å

Organism: NCBI:txid582737

Sequence (176 aa):
MKFGAPHSYTLSVTKNERFREDFGAFSDAIVIFGGAVLFLAFAICLATGVYCIAEVLELHTKLAKKTIGMAIKVSLAVNILLTLDKMPTICVCAGILAQVCYYQLLKRVPSVQLRDPSFIASSAMLLVNHCLWMWHFINMNVSIVRITCFFFVAVWMVPVGIIMTLSASDDSLPRH